Protein AF-A0A064CEG8-F1 (afdb_monomer)

Foldseek 3Di:
DQCPVPDPDQLALVSLLPDDLVSQLVSCVSVVPDPCSSVVSVVSNVVSNPDDDDDPPVVRVVSSVVVRVVSVVVVVVVVVVVVVLVVQLVVLVPDPCSVVQVVDPPRDSVNSSVVCVVVHDDPPD

Secondary structure (DSSP, 8-state):
---GGG-----SHHHHHT--HHHHHHHHHHTT--SSHHHHHHHHHHHHTSPPPP--HHHHHHHHHHHHHHHHHHHHHHHHHHHHHHHHHHHHHTSTTHHHHHHSTT--HHHHHHHHHHH---TT-

Structure (mmCIF, N/CA/C/O backbone):
data_AF-A0A064CEG8-F1
#
_entry.id   AF-A0A064CEG8-F1
#
loop_
_atom_site.group_PDB
_atom_site.id
_atom_site.type_symbol
_atom_site.label_atom_id
_atom_site.label_alt_id
_atom_site.label_comp_id
_atom_site.label_asym_id
_atom_site.label_entity_id
_atom_site.label_seq_id
_atom_site.pdbx_PDB_ins_code
_atom_site.Cartn_x
_atom_site.Cartn_y
_atom_site.Cartn_z
_atom_site.occupancy
_atom_site.B_iso_or_equiv
_atom_site.auth_seq_id
_atom_site.auth_comp_id
_atom_site.auth_asym_id
_atom_site.auth_atom_id
_atom_site.pdbx_PDB_model_num
ATOM 1 N N . MET A 1 1 ? -1.504 5.959 -10.347 1.00 45.22 1 MET A N 1
ATOM 2 C CA . MET A 1 1 ? -1.045 5.553 -9.001 1.00 45.22 1 MET A CA 1
ATOM 3 C C . MET A 1 1 ? -2.105 5.877 -7.967 1.00 45.22 1 MET A C 1
ATOM 5 O O . MET A 1 1 ? -2.644 6.979 -7.955 1.00 45.22 1 MET A O 1
ATOM 9 N N . ALA A 1 2 ? -2.450 4.885 -7.154 1.00 47.41 2 ALA A N 1
ATOM 10 C CA . ALA A 1 2 ? -3.508 4.968 -6.164 1.00 47.41 2 ALA A CA 1
ATOM 11 C C . ALA A 1 2 ? -3.188 6.004 -5.077 1.00 47.41 2 ALA A C 1
ATOM 13 O O . ALA A 1 2 ? -2.119 5.984 -4.469 1.00 47.41 2 ALA A O 1
ATOM 14 N N . ARG A 1 3 ? -4.125 6.925 -4.830 1.00 52.16 3 ARG A N 1
ATOM 15 C CA . ARG A 1 3 ? -4.043 7.942 -3.770 1.00 52.16 3 ARG A CA 1
ATOM 16 C C . ARG A 1 3 ? -4.210 7.281 -2.393 1.00 52.16 3 ARG A C 1
ATOM 18 O O . ARG A 1 3 ? -5.248 7.419 -1.760 1.00 52.16 3 ARG A O 1
ATOM 25 N N . TRP A 1 4 ? -3.184 6.580 -1.913 1.00 50.66 4 TRP A N 1
ATOM 26 C CA . TRP A 1 4 ? -3.134 6.036 -0.545 1.00 50.66 4 TRP A CA 1
ATOM 27 C C . TRP A 1 4 ? -2.868 7.114 0.520 1.00 50.66 4 TRP A C 1
ATOM 29 O O . TRP A 1 4 ? -3.024 6.863 1.709 1.00 50.66 4 TRP A O 1
ATOM 39 N N . ARG A 1 5 ? -2.519 8.338 0.096 1.00 51.91 5 ARG A N 1
ATOM 40 C CA . ARG A 1 5 ? -2.035 9.435 0.952 1.00 51.91 5 ARG A CA 1
ATOM 41 C C . ARG A 1 5 ? -3.017 9.928 2.027 1.00 51.91 5 ARG A C 1
ATOM 43 O O . ARG A 1 5 ? -2.597 10.684 2.891 1.00 51.91 5 ARG A O 1
ATOM 50 N N . SER A 1 6 ? -4.293 9.539 1.989 1.00 52.31 6 SER A N 1
ATOM 51 C CA . SER A 1 6 ? -5.311 10.017 2.940 1.00 52.31 6 SER A CA 1
ATOM 52 C C . SER A 1 6 ? -6.054 8.919 3.703 1.00 52.31 6 SER A C 1
ATOM 54 O O . SER A 1 6 ? -6.999 9.231 4.429 1.00 52.31 6 SER A O 1
ATOM 56 N N . TRP A 1 7 ? -5.680 7.643 3.556 1.00 56.94 7 TRP A N 1
ATOM 57 C CA . TRP A 1 7 ? -6.303 6.581 4.347 1.00 56.94 7 TRP A CA 1
ATOM 58 C C . TRP A 1 7 ? -5.572 6.414 5.678 1.00 56.94 7 TRP A C 1
ATOM 60 O O . TRP A 1 7 ? -4.577 5.701 5.768 1.00 56.94 7 TRP A O 1
ATOM 70 N N . ALA A 1 8 ? -6.097 7.042 6.728 1.00 62.38 8 ALA A N 1
ATOM 71 C CA . ALA A 1 8 ? -5.847 6.566 8.080 1.00 62.38 8 ALA A CA 1
ATOM 72 C C . ALA A 1 8 ? -6.692 5.298 8.270 1.00 62.38 8 ALA A C 1
ATOM 74 O O . ALA A 1 8 ? -7.918 5.380 8.394 1.00 62.38 8 ALA A O 1
ATOM 75 N N . ALA A 1 9 ? -6.056 4.124 8.220 1.00 65.19 9 ALA A N 1
ATOM 76 C CA . ALA A 1 9 ? -6.720 2.877 8.592 1.00 65.19 9 ALA A CA 1
ATOM 77 C C . ALA A 1 9 ? -7.295 3.013 10.009 1.00 65.19 9 ALA A C 1
ATOM 79 O O . ALA A 1 9 ? -6.738 3.771 10.792 1.00 65.19 9 ALA A O 1
ATOM 80 N N . PRO A 1 10 ? -8.405 2.343 10.358 1.00 76.19 10 PRO A N 1
ATOM 81 C CA . PRO A 1 10 ? -8.843 2.264 11.746 1.00 76.19 10 PRO A CA 1
ATOM 82 C C . PRO A 1 10 ? -7.908 1.305 12.509 1.00 76.19 10 PRO A C 1
ATOM 84 O O . PRO A 1 10 ? -8.062 0.092 12.363 1.00 76.19 10 PRO A O 1
ATOM 87 N N . PRO A 1 11 ? -6.934 1.782 13.306 1.00 82.38 11 PRO A 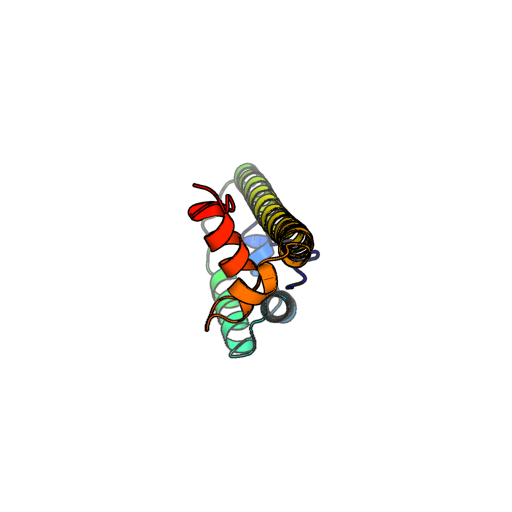N 1
ATOM 88 C CA . PRO A 1 11 ? -5.993 0.907 14.002 1.00 82.38 11 PRO A CA 1
ATOM 89 C C . PRO A 1 11 ? -6.631 0.013 15.069 1.00 82.38 11 PRO A C 1
ATOM 91 O O . PRO A 1 11 ? -5.968 -0.899 15.554 1.00 82.38 11 PRO A O 1
ATOM 94 N N . THR A 1 12 ? -7.881 0.270 15.471 1.00 90.62 12 THR A N 1
ATOM 95 C CA . THR A 1 12 ? -8.557 -0.506 16.518 1.00 90.62 12 THR A CA 1
ATOM 96 C C . THR A 1 12 ? -9.875 -1.124 16.039 1.00 90.62 12 THR A C 1
ATOM 98 O O . THR A 1 12 ? -10.555 -0.543 15.182 1.00 90.62 12 THR A O 1
ATOM 101 N N . PRO A 1 13 ? -10.299 -2.264 16.624 1.00 91.38 13 PRO A N 1
ATOM 102 C CA . PRO A 1 13 ? -11.585 -2.888 16.304 1.00 91.38 13 PRO A CA 1
ATOM 103 C C . PRO A 1 13 ? -12.781 -1.935 16.448 1.00 91.38 13 PRO A C 1
ATOM 105 O O . PRO A 1 13 ? -13.657 -1.885 15.587 1.00 91.38 13 PRO A O 1
ATOM 108 N N . GLU A 1 14 ? -12.788 -1.108 17.495 1.00 91.44 14 GLU A N 1
ATOM 109 C CA . GLU A 1 14 ? -13.852 -0.132 17.765 1.00 91.44 14 GLU A CA 1
ATOM 110 C C . GLU A 1 14 ? -13.942 0.949 16.683 1.00 91.44 14 GLU A C 1
ATOM 112 O O . GLU A 1 14 ? -15.036 1.342 16.272 1.00 91.44 14 GLU A O 1
ATOM 117 N N . GLN A 1 15 ? -12.798 1.431 16.194 1.00 91.94 15 GLN A N 1
ATOM 118 C CA . GLN A 1 15 ? -12.759 2.383 15.086 1.00 91.94 15 GLN A CA 1
ATOM 119 C C . GLN A 1 15 ? -13.198 1.721 13.777 1.00 91.94 15 GLN A C 1
ATOM 121 O O . GLN A 1 15 ? -13.920 2.341 12.993 1.00 91.94 15 GLN A O 1
ATOM 126 N N . GLY A 1 16 ? -12.823 0.455 13.565 1.00 92.88 16 GLY A N 1
ATOM 127 C CA . GLY A 1 16 ? -13.234 -0.341 12.409 1.00 92.88 16 GLY A CA 1
ATOM 128 C C . GLY A 1 16 ? -14.749 -0.525 12.346 1.00 92.88 16 GLY A C 1
ATOM 129 O O . GLY A 1 16 ? -15.364 -0.243 11.316 1.00 92.88 16 GLY A O 1
ATOM 130 N N . ALA A 1 17 ? -15.374 -0.894 13.466 1.00 94.44 17 ALA A N 1
ATOM 131 C CA . ALA A 1 17 ? -16.820 -1.095 13.566 1.00 94.44 17 ALA A CA 1
ATOM 132 C C . ALA A 1 17 ? -17.638 0.172 13.229 1.00 94.44 17 ALA A C 1
ATOM 134 O O . ALA A 1 17 ? -18.766 0.089 12.723 1.00 94.44 17 ALA A O 1
ATOM 135 N N . ARG A 1 18 ? -17.057 1.358 13.465 1.00 94.19 18 ARG A N 1
ATOM 136 C CA . ARG A 1 18 ? -17.667 2.674 13.198 1.00 94.19 18 ARG A CA 1
ATOM 137 C C . ARG A 1 18 ? -17.531 3.142 11.746 1.00 94.19 18 ARG A C 1
ATOM 139 O O . ARG A 1 18 ? -18.101 4.176 11.396 1.00 94.19 18 ARG A O 1
ATOM 146 N N . LEU A 1 19 ? -16.803 2.427 10.885 1.00 94.56 19 LEU A N 1
ATOM 147 C CA . LEU A 1 19 ? -16.652 2.834 9.489 1.00 94.56 19 LEU A CA 1
ATOM 148 C C . LEU A 1 19 ? -17.980 2.767 8.721 1.00 94.56 19 LEU A C 1
ATOM 150 O O . LEU A 1 19 ? -18.729 1.788 8.789 1.00 94.56 19 LEU A O 1
ATOM 154 N N . SER A 1 20 ? -18.254 3.813 7.939 1.00 95.31 20 SER A N 1
ATOM 155 C CA . SER A 1 20 ? -19.336 3.823 6.954 1.00 95.31 20 SER A CA 1
ATOM 156 C C . SER A 1 20 ? -18.913 3.097 5.675 1.00 95.31 20 SER A C 1
ATOM 158 O O . SER A 1 20 ? -17.726 3.019 5.349 1.00 95.31 20 SER A O 1
ATOM 160 N N . LEU A 1 21 ? -19.894 2.643 4.890 1.00 96.25 21 LEU A N 1
ATOM 161 C CA . LEU A 1 21 ? -19.631 2.060 3.571 1.00 96.25 21 LEU A CA 1
ATOM 162 C C . LEU A 1 21 ? -18.895 3.040 2.655 1.00 96.25 21 LEU A C 1
ATOM 164 O O . LEU A 1 21 ? -17.974 2.638 1.959 1.00 96.25 21 LEU A O 1
ATOM 168 N N . SER A 1 22 ? -19.232 4.333 2.694 1.00 94.62 22 SER A N 1
ATOM 169 C CA . SER A 1 22 ? -18.541 5.355 1.898 1.00 94.62 22 SER A CA 1
ATOM 170 C C . SER A 1 22 ? -17.061 5.478 2.260 1.00 94.62 22 SER A C 1
ATOM 172 O O . SER A 1 22 ? -16.224 5.553 1.358 1.00 94.62 22 SER A O 1
ATOM 174 N N . LYS A 1 23 ? -16.727 5.429 3.560 1.00 93.38 23 LYS A N 1
ATOM 175 C CA . LYS A 1 23 ? -15.335 5.412 4.015 1.00 93.38 23 LYS A CA 1
ATOM 176 C C . LYS A 1 23 ? -14.623 4.151 3.535 1.00 93.38 23 LYS A C 1
ATOM 178 O O . LYS A 1 23 ? -13.490 4.264 3.116 1.00 93.38 23 LYS A O 1
ATOM 183 N N . ILE A 1 24 ? -15.267 2.987 3.489 1.00 94.81 24 ILE A N 1
ATOM 184 C CA . ILE A 1 24 ? -14.634 1.751 2.991 1.00 94.81 24 ILE A CA 1
ATOM 185 C C . ILE A 1 24 ? -14.511 1.734 1.454 1.00 94.81 24 ILE A C 1
ATOM 187 O O . ILE A 1 24 ? -13.488 1.319 0.917 1.00 94.81 24 ILE A O 1
ATOM 191 N N . SER A 1 25 ? -15.516 2.210 0.717 1.00 95.19 25 SER A N 1
ATOM 192 C CA . SER A 1 25 ? -15.524 2.192 -0.753 1.00 95.19 25 SER A CA 1
ATOM 193 C C . SER A 1 25 ? -14.529 3.175 -1.376 1.00 95.19 25 SER A C 1
ATOM 195 O O . SER A 1 25 ? -13.999 2.907 -2.455 1.00 95.19 25 SER A O 1
ATOM 197 N N . ALA A 1 26 ? -14.273 4.315 -0.730 1.00 93.50 26 ALA A N 1
ATOM 198 C CA . ALA A 1 26 ? -13.355 5.339 -1.229 1.00 93.50 26 ALA A CA 1
ATOM 199 C C . ALA A 1 26 ? -11.913 4.831 -1.461 1.00 93.50 26 ALA A C 1
ATOM 201 O O . ALA A 1 26 ? -11.427 4.978 -2.585 1.00 93.50 26 ALA A O 1
ATOM 202 N N . PRO A 1 27 ? -11.224 4.197 -0.490 1.00 90.62 27 PRO A N 1
ATOM 203 C CA . PRO A 1 27 ? -9.889 3.648 -0.712 1.00 90.62 27 PRO A CA 1
ATOM 204 C C . PRO A 1 27 ? -9.898 2.474 -1.695 1.00 90.62 27 PRO A C 1
ATOM 206 O O . PRO A 1 27 ? -8.953 2.346 -2.460 1.00 90.62 27 PRO A O 1
ATOM 209 N N . LEU A 1 28 ? -10.962 1.659 -1.761 1.00 93.31 28 LEU A N 1
ATOM 210 C CA . LEU A 1 28 ? -11.066 0.591 -2.767 1.00 93.31 28 LEU A CA 1
ATOM 211 C C . LEU A 1 28 ? -11.064 1.158 -4.196 1.00 93.31 28 LEU A C 1
ATOM 213 O O . LEU A 1 28 ? -10.344 0.652 -5.056 1.00 93.31 28 LEU A O 1
ATOM 217 N N . LYS A 1 29 ? -11.827 2.236 -4.433 1.00 93.88 29 LYS A N 1
ATOM 218 C CA . LYS A 1 29 ? -11.802 2.995 -5.696 1.00 93.88 29 LYS A CA 1
ATOM 219 C C . LYS A 1 29 ? -10.424 3.603 -5.936 1.00 93.88 29 LYS A C 1
ATOM 221 O O . LYS A 1 29 ? -9.866 3.455 -7.019 1.00 93.88 29 LYS A O 1
ATOM 226 N N . GLY A 1 30 ? -9.867 4.248 -4.911 1.00 88.62 30 GLY 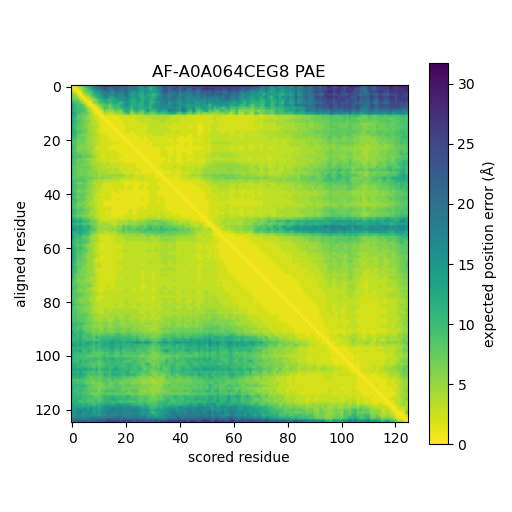A N 1
ATOM 227 C CA . GLY A 1 30 ? -8.539 4.856 -4.955 1.00 88.62 30 GLY A CA 1
ATOM 228 C C . GLY A 1 30 ? -7.440 3.857 -5.319 1.00 88.62 30 GLY A C 1
ATOM 229 O O . GLY A 1 30 ? -6.541 4.214 -6.071 1.00 88.62 30 GLY A O 1
ATOM 230 N N . ALA A 1 31 ? -7.556 2.609 -4.859 1.00 87.25 31 ALA A N 1
ATOM 231 C CA . ALA A 1 31 ? -6.658 1.490 -5.138 1.00 87.25 31 ALA A CA 1
ATOM 232 C C . ALA A 1 31 ? -6.848 0.854 -6.529 1.00 87.25 31 ALA A C 1
ATOM 234 O O . ALA A 1 31 ? -6.182 -0.125 -6.849 1.00 87.25 31 ALA A O 1
ATOM 235 N N . GLY A 1 32 ? -7.747 1.385 -7.364 1.00 91.00 32 GLY A N 1
ATOM 236 C CA . GLY A 1 32 ? -7.963 0.906 -8.730 1.00 91.00 32 GLY A CA 1
ATOM 237 C C . GLY A 1 32 ? -8.975 -0.232 -8.855 1.00 91.00 32 GLY A C 1
ATOM 238 O O . GLY A 1 32 ? -9.143 -0.781 -9.943 1.00 91.00 32 GLY A O 1
ATOM 239 N N . ARG A 1 33 ? -9.701 -0.590 -7.786 1.00 94.12 33 ARG A N 1
ATOM 240 C CA . ARG A 1 33 ? -10.798 -1.555 -7.913 1.00 94.12 33 ARG A CA 1
ATOM 241 C C . ARG A 1 33 ? -11.931 -0.933 -8.729 1.00 94.12 33 ARG A C 1
ATOM 243 O O . ARG A 1 33 ? -12.480 0.091 -8.341 1.00 94.12 33 ARG A O 1
ATOM 250 N N . GLN A 1 34 ? -12.308 -1.588 -9.827 1.00 94.25 34 GLN A N 1
ATOM 251 C CA . GLN A 1 34 ? -13.355 -1.102 -10.739 1.00 94.25 34 GLN A CA 1
ATOM 252 C C . GLN A 1 34 ? -14.702 -1.818 -10.576 1.00 94.25 34 GLN A C 1
ATOM 254 O O . GLN A 1 34 ? -15.747 -1.242 -10.857 1.00 94.25 34 GLN A O 1
ATOM 259 N N . ARG A 1 35 ? -14.700 -3.077 -10.122 1.00 96.25 35 ARG A N 1
ATOM 260 C CA . ARG A 1 35 ? -15.900 -3.928 -10.038 1.00 96.25 35 ARG A CA 1
ATOM 261 C C . ARG A 1 35 ? -16.180 -4.370 -8.604 1.00 96.25 35 ARG A C 1
ATOM 263 O O . ARG A 1 35 ? -15.259 -4.506 -7.793 1.00 96.25 35 ARG A O 1
ATOM 270 N N . ASN A 1 36 ? -17.452 -4.644 -8.308 1.00 96.50 36 ASN A N 1
ATOM 271 C CA . ASN A 1 36 ? -17.921 -5.186 -7.025 1.00 96.50 36 ASN A CA 1
ATOM 272 C C . ASN A 1 36 ? -17.469 -4.361 -5.808 1.00 96.50 36 ASN A C 1
ATOM 274 O O . ASN A 1 36 ? -17.118 -4.920 -4.770 1.00 96.50 36 ASN A O 1
ATOM 278 N N . ILE A 1 37 ? -17.418 -3.034 -5.951 1.00 96.69 37 ILE A N 1
ATOM 279 C CA . ILE A 1 37 ? -16.931 -2.135 -4.898 1.00 96.69 37 ILE A CA 1
ATOM 280 C C . ILE A 1 37 ? -17.908 -2.131 -3.727 1.00 96.69 37 ILE A C 1
ATOM 282 O O . ILE A 1 37 ? -17.491 -2.346 -2.595 1.00 96.69 37 ILE A O 1
ATOM 286 N N . ASP A 1 38 ? -19.202 -1.965 -4.002 1.00 97.19 38 ASP A N 1
ATOM 287 C CA . ASP A 1 38 ? -20.218 -1.896 -2.951 1.00 97.19 38 ASP A CA 1
ATOM 288 C C . ASP A 1 38 ? -20.387 -3.234 -2.235 1.00 97.19 38 ASP A C 1
ATOM 290 O O . ASP A 1 38 ? -20.477 -3.266 -1.012 1.00 97.19 38 ASP A O 1
ATOM 294 N N . THR A 1 39 ? -20.386 -4.346 -2.976 1.00 98.06 39 THR A N 1
ATOM 295 C CA . THR A 1 39 ? -20.393 -5.693 -2.386 1.00 98.06 39 THR A CA 1
ATOM 296 C C . THR A 1 39 ? -19.195 -5.868 -1.462 1.00 98.06 39 THR A C 1
ATOM 298 O O . THR A 1 39 ? -19.370 -6.140 -0.281 1.00 98.06 39 THR A O 1
ATOM 301 N N . ARG A 1 40 ? -17.982 -5.576 -1.950 1.00 97.62 40 ARG A N 1
ATOM 302 C CA . ARG A 1 40 ? -16.772 -5.722 -1.140 1.00 97.62 40 ARG A CA 1
ATOM 303 C C . ARG A 1 40 ? -16.765 -4.802 0.080 1.00 97.62 40 ARG A C 1
ATOM 305 O O . ARG A 1 40 ? -16.287 -5.204 1.135 1.00 97.62 40 ARG A O 1
ATOM 312 N N . ALA A 1 41 ? -17.279 -3.581 -0.045 1.00 97.56 41 ALA A N 1
ATOM 313 C CA . ALA A 1 41 ? -17.380 -2.659 1.077 1.00 97.56 41 ALA A CA 1
ATOM 314 C C . ALA A 1 41 ? -18.346 -3.169 2.154 1.00 97.56 41 ALA A C 1
ATOM 316 O O . ALA A 1 41 ? -18.044 -3.032 3.339 1.00 97.56 41 ALA A O 1
ATOM 317 N N . ARG A 1 42 ? -19.466 -3.795 1.761 1.00 98.31 42 ARG A N 1
ATOM 318 C CA . ARG A 1 42 ? -20.394 -4.452 2.696 1.00 98.31 42 ARG A CA 1
ATOM 319 C C . ARG A 1 42 ? -19.747 -5.646 3.386 1.00 98.31 42 ARG A C 1
ATOM 321 O O . ARG A 1 42 ? -19.841 -5.725 4.605 1.00 98.31 42 ARG A O 1
ATOM 328 N N . ASP A 1 43 ? -19.037 -6.499 2.649 1.00 97.94 43 ASP A N 1
ATOM 329 C CA . ASP A 1 43 ? -18.331 -7.653 3.224 1.00 97.94 43 ASP A CA 1
ATOM 330 C C . ASP A 1 43 ? -17.305 -7.209 4.276 1.00 97.94 43 ASP A C 1
ATOM 332 O O . ASP A 1 43 ? -17.256 -7.740 5.384 1.00 97.94 43 ASP A O 1
ATOM 336 N N . ILE A 1 44 ? -16.515 -6.178 3.952 1.00 96.50 44 ILE A N 1
ATOM 337 C CA . ILE A 1 44 ? -15.534 -5.600 4.877 1.00 96.50 44 ILE A CA 1
ATOM 338 C C . ILE A 1 44 ? -16.235 -4.995 6.096 1.00 96.50 44 ILE A C 1
ATOM 340 O O . ILE A 1 44 ? -15.808 -5.234 7.220 1.00 96.50 44 ILE A O 1
ATOM 344 N N . GLN A 1 45 ? -17.309 -4.223 5.907 1.00 97.31 45 GLN A N 1
ATOM 345 C CA . GLN A 1 45 ? -18.031 -3.619 7.027 1.00 97.31 45 GLN A CA 1
ATOM 346 C C . GLN A 1 45 ? -18.638 -4.679 7.952 1.00 97.31 45 GLN A C 1
ATOM 348 O O . GLN A 1 45 ? -18.578 -4.521 9.170 1.00 97.31 45 GLN A O 1
ATOM 353 N N . ALA A 1 46 ? -19.205 -5.746 7.386 1.00 97.56 46 ALA A N 1
ATOM 354 C CA . ALA A 1 46 ? -19.749 -6.860 8.150 1.00 97.56 46 ALA A CA 1
ATOM 355 C C . ALA A 1 46 ? -18.653 -7.524 8.992 1.00 97.56 46 ALA A C 1
ATOM 357 O O . ALA A 1 46 ? -18.827 -7.662 10.199 1.00 97.56 46 ALA A O 1
ATOM 358 N N . ALA A 1 47 ? -17.498 -7.827 8.389 1.00 96.06 47 ALA A N 1
ATOM 359 C CA . ALA A 1 47 ? -16.347 -8.394 9.092 1.00 96.06 47 ALA A CA 1
ATOM 360 C C . ALA A 1 47 ? -15.802 -7.466 10.192 1.00 96.06 47 ALA A C 1
ATOM 362 O O . ALA A 1 47 ? -15.469 -7.913 11.282 1.00 96.06 47 ALA A O 1
ATOM 363 N N . LEU A 1 48 ? -15.743 -6.153 9.953 1.00 94.75 48 LEU A N 1
ATOM 364 C CA . LEU A 1 48 ? -15.282 -5.195 10.964 1.00 94.75 48 LEU A CA 1
ATOM 365 C C . LEU A 1 48 ? -16.251 -5.055 12.145 1.00 94.75 48 LEU A C 1
ATOM 367 O O . LEU A 1 48 ? -15.827 -4.647 13.223 1.00 94.75 48 LEU A O 1
ATOM 371 N N . ARG A 1 49 ? -17.533 -5.385 11.959 1.00 95.44 49 ARG A N 1
ATOM 372 C CA . ARG A 1 49 ? -18.583 -5.284 12.984 1.00 95.44 49 ARG A CA 1
ATOM 373 C C . ARG A 1 49 ? -18.883 -6.593 13.707 1.00 95.44 49 ARG A C 1
ATOM 375 O O . ARG A 1 49 ? -19.756 -6.597 14.573 1.00 95.44 49 ARG A O 1
ATOM 382 N N . THR A 1 50 ? -18.198 -7.687 13.379 1.00 94.81 50 THR A N 1
ATOM 383 C CA . THR A 1 50 ? -18.299 -8.910 14.181 1.00 94.81 50 THR A CA 1
ATOM 384 C C . THR A 1 50 ? -17.794 -8.659 15.599 1.00 94.81 50 THR A C 1
ATOM 386 O O . THR A 1 50 ? -17.076 -7.693 15.861 1.00 94.81 50 THR A O 1
ATOM 389 N N . GLN A 1 51 ? -18.147 -9.542 16.530 1.00 91.12 51 GLN A N 1
ATOM 390 C CA . GLN A 1 51 ? -17.558 -9.504 17.860 1.00 91.12 51 GLN A CA 1
ATOM 391 C C . GLN A 1 51 ? -16.046 -9.744 17.756 1.00 91.12 51 GLN A C 1
ATOM 393 O O . GLN A 1 51 ? -15.608 -10.752 17.204 1.00 91.12 51 GLN A O 1
ATOM 398 N N . HIS A 1 52 ? -15.263 -8.811 18.293 1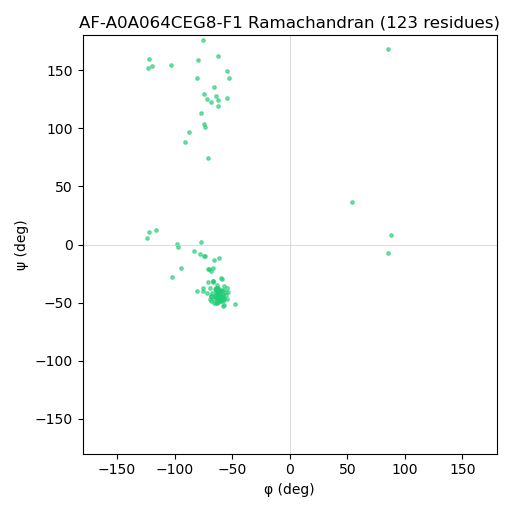.00 86.19 52 HIS A N 1
ATOM 399 C CA . HIS A 1 52 ? -13.814 -8.940 18.432 1.00 86.19 52 HIS A CA 1
ATOM 400 C C . HIS A 1 52 ? -13.469 -9.275 19.880 1.00 86.19 52 HIS A C 1
ATOM 402 O O . HIS A 1 52 ? -14.222 -8.942 20.798 1.00 86.19 52 HIS A O 1
ATOM 408 N N . LEU A 1 53 ? -12.327 -9.929 20.092 1.00 87.31 53 LEU A N 1
ATOM 409 C CA . LEU A 1 53 ? -11.832 -10.204 21.436 1.00 87.31 53 LEU A CA 1
ATOM 410 C C . LEU A 1 53 ? -11.557 -8.877 22.155 1.00 87.31 53 LEU A C 1
ATOM 412 O O . LEU A 1 53 ? -10.721 -8.087 21.714 1.00 87.31 53 LEU A O 1
ATOM 416 N N . ALA A 1 54 ? -12.257 -8.640 23.263 1.00 85.81 54 ALA A N 1
ATOM 417 C CA . ALA A 1 54 ? -11.989 -7.490 24.110 1.00 85.81 54 ALA A CA 1
ATOM 418 C C . ALA A 1 54 ? -10.662 -7.706 24.847 1.00 85.81 54 ALA A C 1
ATOM 420 O O . ALA A 1 54 ? -10.477 -8.711 25.534 1.00 85.81 54 ALA A O 1
ATOM 421 N N . VAL A 1 55 ? -9.746 -6.754 24.702 1.00 90.44 55 VAL A N 1
ATOM 422 C CA . VAL A 1 55 ? -8.463 -6.725 25.412 1.00 90.44 55 VAL A CA 1
ATOM 423 C C . VAL A 1 55 ? -8.350 -5.420 26.204 1.00 90.44 55 VAL A C 1
ATOM 425 O O . VAL A 1 55 ? -9.064 -4.459 25.896 1.00 90.44 55 VAL A O 1
ATOM 428 N N . PRO A 1 56 ? -7.485 -5.349 27.234 1.00 95.56 56 PRO A N 1
ATOM 429 C CA . PRO A 1 56 ? -7.300 -4.125 28.005 1.00 95.56 56 PRO A CA 1
ATOM 430 C C . PRO A 1 56 ? -6.984 -2.921 27.110 1.00 95.56 56 PRO A C 1
ATOM 432 O O . PRO A 1 56 ? -6.232 -3.041 26.142 1.00 95.56 56 PRO A O 1
ATOM 435 N N . ALA A 1 57 ? -7.505 -1.742 27.462 1.00 92.00 57 ALA A N 1
ATOM 436 C CA . ALA A 1 57 ? -7.401 -0.540 26.628 1.00 92.00 57 ALA A CA 1
ATOM 437 C C . ALA A 1 57 ? -5.952 -0.177 26.248 1.00 92.00 57 ALA A C 1
ATOM 439 O O . ALA A 1 57 ? -5.691 0.214 25.111 1.00 92.00 57 ALA A O 1
ATOM 440 N N . ALA A 1 58 ? -4.998 -0.369 27.167 1.00 94.69 58 ALA A N 1
ATOM 441 C CA . ALA A 1 58 ? -3.575 -0.152 26.906 1.00 94.69 58 ALA A CA 1
ATOM 442 C C . ALA A 1 58 ? -3.022 -1.082 25.809 1.00 94.69 58 ALA A C 1
ATOM 444 O O . ALA A 1 58 ? -2.236 -0.648 24.969 1.00 94.69 58 ALA A O 1
ATOM 445 N N . VAL A 1 59 ? -3.471 -2.341 25.773 1.00 94.81 59 VAL A N 1
ATOM 446 C CA . VAL A 1 59 ? -3.079 -3.316 24.746 1.00 94.81 59 VAL A CA 1
ATOM 447 C C . VAL A 1 59 ? -3.679 -2.918 23.398 1.00 94.81 59 VAL A C 1
ATOM 449 O O . VAL A 1 59 ? -2.949 -2.831 22.414 1.00 94.81 59 VAL A O 1
ATOM 452 N N . THR A 1 60 ? -4.973 -2.581 23.353 1.00 93.94 60 THR A N 1
ATOM 453 C CA . THR A 1 60 ? -5.632 -2.086 22.129 1.00 93.94 60 THR A CA 1
ATOM 454 C C . THR A 1 60 ? -4.917 -0.862 21.556 1.00 93.94 60 THR A C 1
ATOM 456 O O . THR A 1 60 ? -4.690 -0.788 20.349 1.00 93.94 60 THR A O 1
ATOM 459 N N . ALA A 1 61 ? -4.525 0.089 22.410 1.00 91.75 61 ALA A N 1
ATOM 460 C CA . ALA A 1 61 ? -3.802 1.284 21.990 1.00 91.75 61 ALA A CA 1
ATOM 461 C C . ALA A 1 61 ? -2.410 0.956 21.423 1.00 91.75 61 ALA A C 1
ATOM 463 O O . ALA A 1 61 ? -2.047 1.478 20.368 1.00 91.75 61 ALA A O 1
ATOM 464 N N . ALA A 1 62 ? -1.655 0.064 22.075 1.00 94.44 62 ALA A N 1
ATOM 465 C CA . ALA A 1 62 ? -0.327 -0.346 21.620 1.00 94.44 62 ALA A CA 1
ATOM 466 C C . ALA A 1 62 ? -0.380 -1.048 20.254 1.00 94.44 62 ALA A C 1
ATOM 468 O O . ALA A 1 62 ? 0.303 -0.633 19.318 1.00 94.44 62 ALA A O 1
ATOM 469 N N . PHE A 1 63 ? -1.253 -2.049 20.099 1.00 92.75 63 PHE A N 1
ATOM 470 C CA . PHE A 1 63 ? -1.441 -2.735 18.816 1.00 92.75 63 PHE A CA 1
ATOM 471 C C . PHE A 1 63 ? -1.962 -1.795 17.729 1.00 92.75 63 PHE A C 1
ATOM 473 O O . PHE A 1 63 ? -1.569 -1.910 16.564 1.00 92.75 63 PHE A O 1
ATOM 480 N N . GLY A 1 64 ? -2.801 -0.829 18.106 1.00 92.12 64 GLY A N 1
ATOM 481 C CA . GLY A 1 64 ? -3.245 0.208 17.194 1.00 92.12 64 GLY A CA 1
ATOM 482 C C . GLY A 1 64 ? -2.098 1.086 16.683 1.00 92.12 64 GLY A C 1
ATOM 483 O O . GLY A 1 64 ? -1.996 1.337 15.480 1.00 92.12 64 GLY A O 1
ATOM 484 N N . ALA A 1 65 ? -1.186 1.498 17.566 1.00 93.00 65 ALA A N 1
ATOM 485 C CA . ALA A 1 65 ? 0.006 2.251 17.184 1.00 93.00 65 ALA A CA 1
ATOM 486 C C . ALA A 1 65 ? 0.921 1.441 16.248 1.00 93.00 65 ALA A C 1
ATOM 488 O O . ALA A 1 65 ? 1.340 1.955 15.210 1.00 93.00 65 ALA A O 1
ATOM 489 N N . THR A 1 66 ? 1.168 0.162 16.553 1.00 93.69 66 THR A N 1
ATOM 490 C CA . THR A 1 66 ? 1.969 -0.732 15.698 1.00 93.69 66 THR A CA 1
ATOM 491 C C . THR A 1 66 ? 1.337 -0.926 14.319 1.00 93.69 66 THR A C 1
ATOM 493 O O . THR A 1 66 ? 2.032 -0.859 13.307 1.00 93.69 66 THR A O 1
ATOM 496 N N . THR A 1 67 ? 0.016 -1.110 14.259 1.00 92.69 67 THR A N 1
ATOM 497 C CA . THR A 1 67 ? -0.720 -1.257 12.993 1.00 92.69 67 THR A CA 1
ATOM 498 C C . THR A 1 67 ? -0.584 -0.004 12.130 1.00 92.69 67 THR A C 1
ATOM 500 O O . THR A 1 67 ? -0.275 -0.105 10.943 1.00 92.69 67 THR A O 1
ATOM 503 N N . ASN A 1 68 ? -0.742 1.184 12.721 1.00 90.19 68 ASN A N 1
ATOM 504 C CA . ASN A 1 68 ? -0.540 2.445 12.006 1.00 90.19 68 ASN A CA 1
ATOM 505 C C . ASN A 1 68 ? 0.894 2.592 11.489 1.00 90.19 68 ASN A C 1
ATOM 507 O O . ASN A 1 68 ? 1.085 2.960 10.331 1.00 90.19 68 ASN A O 1
ATOM 511 N N . ALA A 1 69 ? 1.898 2.275 12.311 1.00 92.50 69 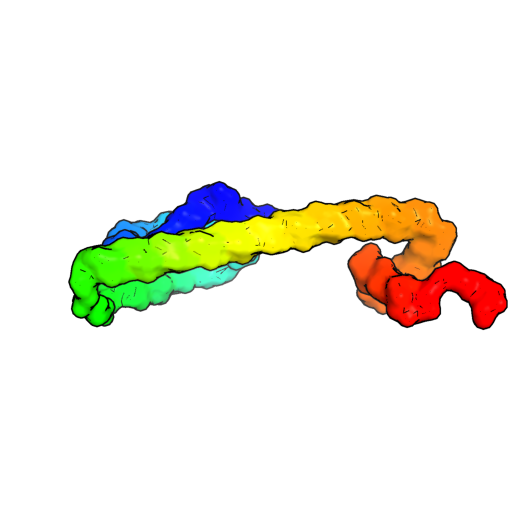ALA A N 1
ATOM 512 C CA . ALA A 1 69 ? 3.296 2.328 11.895 1.00 92.50 69 ALA A CA 1
ATOM 513 C C . ALA A 1 69 ? 3.562 1.411 10.688 1.00 92.50 69 ALA A C 1
ATOM 515 O O . ALA A 1 69 ? 4.151 1.852 9.703 1.00 92.50 69 ALA A O 1
ATOM 516 N N . ALA A 1 70 ? 3.056 0.174 10.714 1.00 94.00 70 ALA A N 1
ATOM 517 C CA . ALA A 1 70 ? 3.191 -0.760 9.598 1.00 94.00 70 ALA A CA 1
ATOM 518 C C . ALA A 1 70 ? 2.527 -0.236 8.310 1.00 94.00 70 ALA A C 1
ATOM 520 O O . ALA A 1 70 ? 3.122 -0.308 7.234 1.00 94.00 70 ALA A O 1
ATOM 521 N N . VAL A 1 71 ? 1.327 0.349 8.408 1.00 90.38 71 VAL A N 1
ATOM 522 C CA . VAL A 1 71 ? 0.645 0.974 7.260 1.00 90.38 71 VAL A CA 1
ATOM 523 C C . VAL A 1 71 ? 1.470 2.128 6.683 1.00 90.38 71 VAL A C 1
ATOM 525 O O . VAL A 1 71 ? 1.591 2.232 5.463 1.00 90.38 71 VAL A O 1
ATOM 528 N N . HIS A 1 72 ? 2.072 2.966 7.532 1.00 89.38 72 HIS A N 1
ATOM 529 C CA . HIS A 1 72 ? 2.939 4.056 7.081 1.00 89.38 72 HIS A CA 1
ATOM 530 C C . HIS A 1 72 ? 4.198 3.553 6.371 1.00 8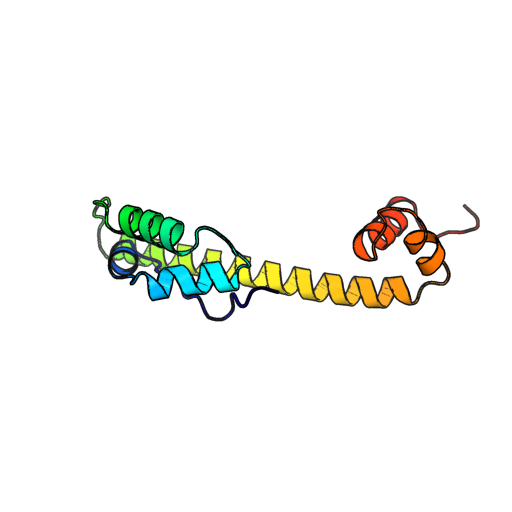9.38 72 HIS A C 1
ATOM 532 O O . HIS A 1 72 ? 4.534 4.087 5.317 1.00 89.38 72 HIS A O 1
ATOM 538 N N . VAL A 1 73 ? 4.846 2.503 6.886 1.00 94.12 73 VAL A N 1
ATOM 539 C CA . VAL A 1 73 ? 6.001 1.875 6.222 1.00 94.12 73 VAL A CA 1
ATOM 540 C C . VAL A 1 73 ? 5.615 1.363 4.836 1.00 94.12 73 VAL A C 1
ATOM 542 O O . VAL A 1 73 ? 6.284 1.679 3.859 1.00 94.12 73 VAL A O 1
ATOM 545 N N . ILE A 1 74 ? 4.502 0.634 4.714 1.00 92.38 74 ILE A N 1
ATOM 546 C CA . ILE A 1 74 ? 4.029 0.124 3.416 1.00 92.38 74 ILE A CA 1
ATOM 547 C C . ILE A 1 74 ? 3.714 1.275 2.449 1.00 92.38 74 ILE A C 1
ATOM 549 O O . ILE A 1 74 ? 4.046 1.206 1.265 1.00 92.38 74 ILE A O 1
ATOM 553 N N . ALA A 1 75 ? 3.065 2.337 2.930 1.00 88.50 75 ALA A N 1
ATOM 554 C CA . ALA A 1 75 ? 2.758 3.503 2.109 1.00 88.50 75 ALA A CA 1
ATOM 555 C C . ALA A 1 75 ? 4.031 4.194 1.598 1.00 88.50 75 ALA A C 1
ATOM 557 O O . ALA A 1 75 ? 4.076 4.596 0.434 1.00 88.50 75 ALA A O 1
ATOM 558 N N . ASP A 1 76 ? 5.056 4.301 2.443 1.00 94.00 76 ASP A N 1
ATOM 559 C CA . ASP A 1 76 ? 6.320 4.919 2.063 1.00 94.00 76 ASP A CA 1
ATOM 560 C C . ASP A 1 76 ? 7.123 4.048 1.094 1.00 94.00 76 ASP A C 1
ATOM 562 O O . ASP A 1 76 ? 7.601 4.557 0.086 1.00 94.00 76 ASP A O 1
ATOM 566 N N . LEU A 1 77 ? 7.171 2.731 1.308 1.00 95.81 77 LEU A N 1
ATOM 567 C CA . LEU A 1 77 ? 7.797 1.797 0.368 1.00 95.81 77 LEU A CA 1
ATOM 568 C C . LEU A 1 77 ? 7.154 1.875 -1.024 1.00 95.81 77 LEU A C 1
ATOM 570 O O . LEU A 1 77 ? 7.864 1.943 -2.019 1.00 95.81 77 LEU A O 1
ATOM 574 N N . ASN A 1 78 ? 5.822 1.949 -1.118 1.00 93.25 78 ASN A N 1
ATOM 575 C CA . ASN A 1 78 ? 5.138 2.118 -2.408 1.00 93.25 78 ASN A CA 1
ATOM 576 C C . ASN A 1 78 ? 5.502 3.436 -3.109 1.00 93.25 78 ASN A C 1
ATOM 578 O O . ASN A 1 78 ? 5.608 3.479 -4.337 1.00 93.25 78 ASN A O 1
ATOM 582 N N . ARG A 1 79 ? 5.678 4.518 -2.339 1.00 94.12 79 ARG A N 1
ATOM 583 C CA . ARG A 1 79 ? 6.152 5.801 -2.868 1.00 94.12 79 ARG A CA 1
ATOM 584 C C . ARG A 1 79 ? 7.586 5.664 -3.375 1.00 94.12 79 ARG A C 1
ATOM 586 O O . ARG A 1 79 ? 7.830 6.011 -4.52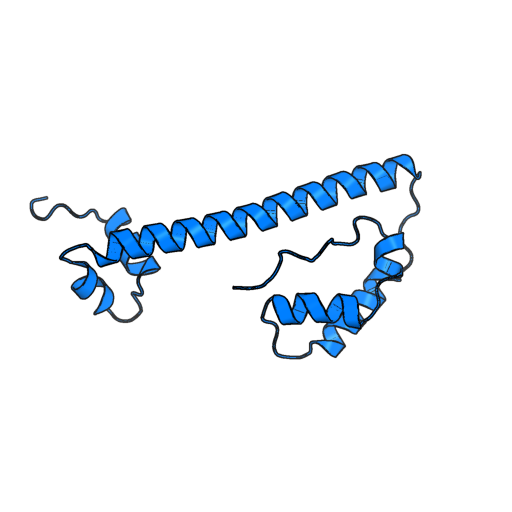0 1.00 94.12 79 ARG A O 1
ATOM 593 N N . GLN A 1 80 ? 8.4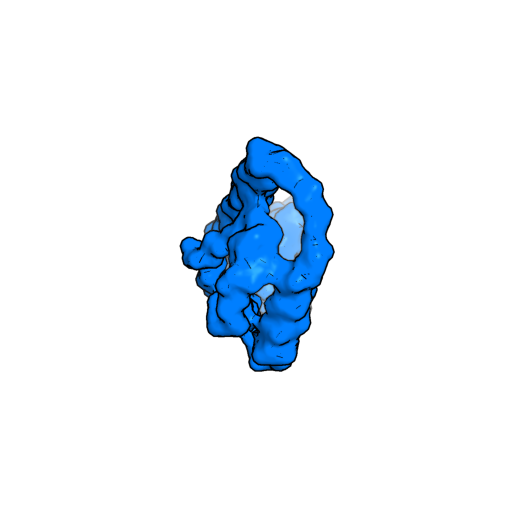89 5.113 -2.566 1.00 96.38 80 GLN A N 1
ATOM 594 C CA . GLN A 1 80 ? 9.889 4.920 -2.948 1.00 96.38 80 GLN A CA 1
ATOM 595 C C . GLN A 1 80 ? 10.032 4.032 -4.189 1.00 96.38 80 GLN A C 1
ATOM 597 O O . GLN A 1 80 ? 10.823 4.353 -5.064 1.00 96.38 80 GLN A O 1
ATOM 602 N N . ILE A 1 81 ? 9.233 2.965 -4.313 1.00 95.25 81 ILE A N 1
ATOM 603 C CA . ILE A 1 81 ? 9.186 2.139 -5.530 1.00 95.25 81 ILE A CA 1
ATOM 604 C C . ILE A 1 81 ? 8.804 2.992 -6.742 1.00 95.25 81 ILE A C 1
ATOM 606 O O . ILE A 1 81 ? 9.471 2.919 -7.764 1.00 95.25 81 ILE A O 1
ATOM 610 N N . SER A 1 82 ? 7.769 3.828 -6.621 1.00 93.75 82 SER A N 1
ATOM 611 C CA . SER A 1 82 ? 7.330 4.703 -7.718 1.00 93.75 82 SER A CA 1
ATOM 612 C C . SER A 1 82 ? 8.398 5.734 -8.105 1.00 93.75 82 SER A C 1
ATOM 614 O O . SER A 1 82 ? 8.580 6.019 -9.286 1.00 93.75 82 SER A O 1
ATOM 616 N N . ASP A 1 83 ? 9.097 6.289 -7.113 1.00 95.69 83 ASP A N 1
ATOM 617 C CA . ASP A 1 83 ? 10.178 7.253 -7.328 1.00 95.69 83 ASP A CA 1
ATOM 618 C C . ASP A 1 83 ? 11.361 6.570 -8.050 1.00 95.69 83 ASP A C 1
ATOM 620 O O . ASP A 1 83 ? 11.825 7.062 -9.080 1.00 95.69 83 ASP A O 1
ATOM 624 N N . LEU A 1 84 ? 11.768 5.378 -7.591 1.00 95.81 84 LEU A N 1
ATOM 625 C CA . LEU A 1 84 ? 12.820 4.565 -8.215 1.00 95.81 84 LEU A CA 1
ATOM 626 C C . LEU A 1 84 ? 12.452 4.099 -9.628 1.00 95.81 84 LEU A C 1
ATOM 628 O O . LEU A 1 84 ? 13.311 4.083 -10.503 1.00 95.81 84 LEU A O 1
ATO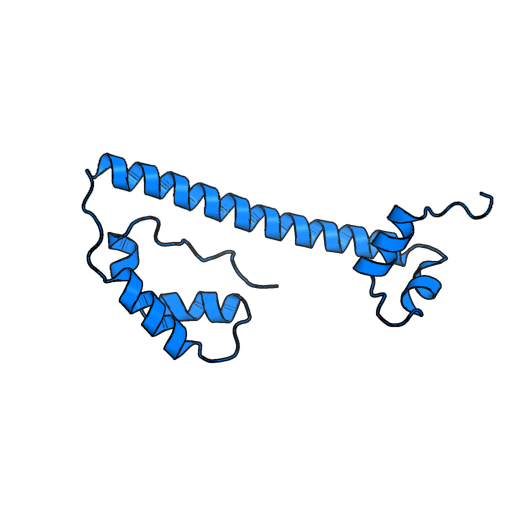M 632 N N . GLU A 1 85 ? 11.192 3.737 -9.879 1.00 95.25 85 GLU A N 1
ATOM 633 C CA . GLU A 1 85 ? 10.704 3.422 -11.227 1.00 95.25 85 GLU A CA 1
ATOM 634 C C . GLU A 1 85 ? 10.877 4.618 -12.178 1.00 95.25 85 GLU A C 1
ATOM 636 O O . GLU A 1 85 ? 11.261 4.431 -13.333 1.00 95.25 85 GLU A O 1
ATOM 641 N N . GLY A 1 86 ? 10.630 5.843 -11.700 1.00 94.50 86 GLY A N 1
ATOM 642 C CA . GLY A 1 86 ? 10.813 7.071 -12.477 1.00 94.50 86 GLY A CA 1
ATOM 643 C C . GLY A 1 86 ? 12.280 7.390 -12.778 1.00 94.50 86 GLY A C 1
ATOM 644 O O . GLY A 1 86 ? 12.621 7.722 -13.918 1.00 94.50 86 GLY A O 1
ATOM 645 N N . GLU A 1 87 ? 13.159 7.253 -11.783 1.00 95.38 87 GLU A N 1
ATOM 646 C CA . GLU A 1 87 ? 14.608 7.406 -11.971 1.00 95.38 87 GLU A CA 1
ATOM 647 C C . GLU A 1 87 ? 15.157 6.347 -12.933 1.00 95.38 87 GLU A C 1
ATOM 649 O O . GLU A 1 87 ? 15.857 6.679 -13.893 1.00 95.38 87 GLU A O 1
ATOM 654 N N . LEU A 1 88 ? 14.771 5.082 -12.739 1.00 94.62 88 LEU A N 1
ATOM 655 C CA . LEU A 1 88 ? 15.138 3.974 -13.617 1.00 94.62 88 LEU A CA 1
ATOM 656 C C . LEU A 1 88 ? 14.708 4.239 -15.059 1.00 94.62 88 LEU A C 1
ATOM 658 O O . LEU A 1 88 ? 15.509 4.049 -15.971 1.00 94.62 88 LEU A O 1
ATOM 662 N N . ALA A 1 89 ? 13.466 4.684 -15.271 1.00 93.44 89 ALA A N 1
ATOM 663 C CA . ALA A 1 89 ? 12.959 4.998 -16.600 1.00 93.44 89 ALA A CA 1
ATOM 664 C C . ALA A 1 89 ? 13.771 6.112 -17.266 1.00 93.44 89 ALA A C 1
ATOM 666 O O . ALA A 1 89 ? 14.209 5.948 -18.402 1.00 93.44 89 ALA A O 1
ATOM 667 N N . THR A 1 90 ? 14.039 7.194 -16.528 1.00 94.12 90 THR A N 1
ATOM 668 C CA . THR A 1 90 ? 14.841 8.324 -17.014 1.00 94.12 90 THR A CA 1
ATOM 669 C C . THR A 1 90 ? 16.230 7.863 -17.447 1.00 94.12 90 THR A C 1
ATOM 671 O O . THR A 1 90 ? 16.673 8.183 -18.545 1.00 94.12 90 THR A O 1
ATOM 674 N N . HIS A 1 91 ? 16.919 7.076 -16.619 1.00 92.06 91 HIS A N 1
ATOM 675 C CA . HIS A 1 91 ? 18.256 6.591 -16.951 1.00 92.06 91 HIS A CA 1
ATOM 676 C C . HIS A 1 91 ? 18.246 5.588 -18.104 1.00 92.06 91 HIS A C 1
ATOM 678 O O . HIS A 1 91 ? 19.064 5.701 -19.016 1.00 92.06 91 HIS A O 1
ATOM 684 N N . PHE A 1 92 ? 17.312 4.638 -18.096 1.00 92.38 92 PHE A N 1
ATOM 685 C CA . PHE A 1 92 ? 17.215 3.623 -19.138 1.00 92.38 92 PHE A CA 1
ATOM 686 C C . PHE A 1 92 ? 16.942 4.239 -20.511 1.00 92.38 92 PHE A C 1
ATOM 688 O O . PHE A 1 92 ? 17.632 3.901 -21.463 1.00 92.38 92 PHE A O 1
ATOM 695 N N . GLU A 1 93 ? 16.002 5.181 -20.620 1.00 90.19 93 GLU A N 1
ATOM 696 C CA . GLU A 1 93 ? 15.649 5.807 -21.902 1.00 90.19 93 GLU A CA 1
ATOM 697 C C . GLU A 1 93 ? 16.774 6.666 -22.499 1.00 90.19 93 GLU A C 1
ATOM 699 O O . GLU A 1 93 ? 16.789 6.887 -23.706 1.00 90.19 93 GLU A O 1
ATOM 704 N N . THR A 1 94 ? 17.746 7.119 -21.699 1.00 90.50 94 THR A N 1
ATOM 705 C CA . THR A 1 94 ? 18.919 7.844 -22.228 1.00 90.50 94 THR A CA 1
ATOM 706 C C . THR A 1 94 ? 19.967 6.934 -22.866 1.00 90.50 94 THR A C 1
ATOM 708 O O . THR A 1 94 ? 20.930 7.430 -23.457 1.00 90.50 94 THR A O 1
ATOM 711 N N . ARG A 1 95 ? 19.823 5.609 -22.744 1.00 85.44 95 ARG A N 1
ATOM 712 C CA . ARG A 1 95 ? 20.830 4.678 -23.241 1.00 85.44 95 ARG A CA 1
ATOM 713 C C . ARG A 1 95 ? 20.725 4.442 -24.751 1.00 85.44 95 ARG A C 1
ATOM 715 O O . ARG A 1 95 ? 19.614 4.313 -25.263 1.00 85.44 95 ARG A O 1
ATOM 722 N N . PRO A 1 96 ? 21.861 4.290 -25.462 1.00 87.56 96 PRO A N 1
ATOM 723 C CA . PRO A 1 96 ? 21.866 4.086 -26.915 1.00 87.56 96 PRO A CA 1
ATOM 724 C C . PRO A 1 96 ? 21.092 2.847 -27.386 1.00 87.56 96 PRO A C 1
ATOM 726 O O . PRO A 1 96 ? 20.575 2.815 -28.497 1.00 87.56 96 PRO A O 1
ATOM 729 N N . ASP A 1 97 ? 21.033 1.819 -26.546 1.00 87.62 97 ASP A N 1
ATOM 730 C CA . ASP A 1 97 ? 20.436 0.513 -26.807 1.00 87.62 97 ASP A CA 1
ATOM 731 C C . ASP A 1 97 ? 18.996 0.379 -26.283 1.00 87.62 97 ASP A C 1
ATOM 733 O O . ASP A 1 97 ? 18.344 -0.637 -26.530 1.00 87.62 97 ASP A O 1
ATOM 737 N N . ALA A 1 98 ? 18.450 1.402 -25.617 1.00 90.44 98 ALA A N 1
ATOM 738 C CA . ALA A 1 98 ? 17.118 1.357 -25.011 1.00 90.44 98 ALA A CA 1
ATOM 739 C C . ALA A 1 98 ? 16.011 1.004 -26.021 1.00 90.44 98 ALA A C 1
ATOM 741 O O . ALA A 1 98 ? 15.127 0.193 -25.726 1.00 90.44 98 ALA A O 1
ATOM 742 N N . ASP A 1 99 ? 16.089 1.559 -27.233 1.00 89.88 99 ASP A N 1
ATOM 743 C CA . ASP A 1 99 ? 15.132 1.292 -28.311 1.00 89.88 99 ASP A CA 1
ATOM 744 C C . ASP A 1 99 ? 15.201 -0.157 -28.810 1.00 89.88 99 ASP A C 1
ATOM 746 O O . ASP A 1 99 ? 14.171 -0.744 -29.151 1.00 89.88 99 ASP A O 1
ATOM 750 N N . ILE A 1 100 ? 16.389 -0.773 -28.785 1.00 90.44 100 ILE A N 1
ATOM 751 C CA . ILE A 1 100 ? 16.567 -2.184 -29.146 1.00 90.44 100 ILE A CA 1
ATOM 752 C C . ILE A 1 100 ? 15.813 -3.052 -28.141 1.00 90.44 100 ILE A C 1
ATOM 754 O O . ILE A 1 100 ? 14.981 -3.867 -28.541 1.00 90.44 100 ILE A O 1
ATOM 758 N N . TYR A 1 101 ? 16.021 -2.833 -26.841 1.00 89.81 101 TYR A N 1
ATOM 759 C CA . TYR A 1 101 ? 15.298 -3.567 -25.802 1.00 89.81 101 TYR A CA 1
ATOM 760 C C . TYR A 1 101 ? 13.785 -3.360 -25.899 1.00 89.81 101 TYR A C 1
ATOM 762 O O . TYR A 1 101 ? 13.035 -4.329 -25.818 1.00 89.81 101 TYR A O 1
ATOM 770 N N . ARG A 1 102 ? 13.321 -2.125 -26.126 1.00 92.00 102 ARG A N 1
ATOM 771 C CA . ARG A 1 102 ? 11.886 -1.812 -26.238 1.00 92.00 102 ARG A CA 1
ATOM 772 C C . ARG A 1 102 ? 11.223 -2.360 -27.498 1.00 92.00 102 ARG A C 1
ATOM 774 O O . ARG A 1 102 ? 10.001 -2.500 -27.522 1.00 92.00 102 ARG A O 1
ATOM 781 N N . SER A 1 103 ? 12.002 -2.658 -28.536 1.00 92.50 103 SER A N 1
ATOM 782 C CA . SER A 1 103 ? 11.492 -3.303 -29.748 1.00 92.50 103 SER A CA 1
ATOM 783 C C . SER A 1 103 ? 11.106 -4.770 -29.519 1.00 92.50 103 SER A C 1
ATOM 785 O O . SER A 1 103 ? 10.300 -5.319 -30.274 1.00 92.50 103 SER A O 1
ATOM 787 N N . LEU A 1 104 ? 11.641 -5.408 -28.467 1.00 92.38 104 LEU A N 1
ATOM 788 C CA . LEU A 1 104 ? 11.356 -6.805 -28.161 1.00 92.38 104 LEU A CA 1
ATOM 789 C C . LEU A 1 104 ? 9.942 -6.955 -27.563 1.00 92.38 104 LEU A C 1
ATOM 791 O O . LEU A 1 104 ? 9.597 -6.269 -26.594 1.00 92.38 104 LEU A O 1
ATOM 795 N N . PRO A 1 105 ? 9.105 -7.872 -28.088 1.00 94.06 105 PRO A N 1
ATOM 796 C CA . PRO A 1 105 ? 7.755 -8.086 -27.580 1.00 94.06 105 PRO A CA 1
ATOM 797 C C . PRO A 1 105 ? 7.737 -8.383 -26.076 1.00 94.06 105 PRO A C 1
ATOM 799 O O . PRO A 1 105 ? 8.393 -9.305 -25.600 1.00 94.06 105 PRO A O 1
ATOM 802 N N . GLY A 1 106 ? 6.952 -7.608 -25.327 1.00 91.56 106 GLY A N 1
ATOM 803 C CA . GLY A 1 106 ? 6.818 -7.758 -23.875 1.00 91.56 106 GLY A CA 1
ATOM 804 C C . GLY A 1 106 ? 7.879 -7.029 -23.042 1.00 91.56 106 GLY A C 1
ATOM 805 O O . GLY A 1 106 ? 7.706 -6.946 -21.827 1.00 91.56 106 GLY A O 1
ATOM 806 N N . LEU A 1 107 ? 8.919 -6.441 -23.648 1.00 92.94 107 LEU A N 1
ATOM 807 C CA . LEU A 1 107 ? 9.919 -5.637 -22.937 1.00 92.94 107 LEU A CA 1
ATOM 808 C C . LEU A 1 107 ? 9.535 -4.151 -22.903 1.00 92.94 107 LEU A C 1
ATOM 810 O O . LEU A 1 107 ? 9.929 -3.347 -23.742 1.00 92.94 107 LEU A O 1
ATOM 814 N N . GLY A 1 108 ? 8.772 -3.766 -21.879 1.00 91.00 108 GLY A N 1
ATOM 815 C CA . GLY A 1 108 ? 8.625 -2.356 -21.501 1.00 91.00 108 GLY A CA 1
ATOM 816 C C . GLY A 1 108 ? 9.868 -1.817 -20.779 1.00 91.00 108 GLY A C 1
ATOM 817 O O . GLY A 1 108 ? 10.773 -2.578 -20.453 1.00 91.00 108 GLY A O 1
ATOM 818 N N . VAL A 1 109 ? 9.876 -0.521 -20.453 1.00 93.31 109 VAL A N 1
ATOM 819 C CA . VAL A 1 109 ? 11.002 0.181 -19.796 1.00 93.31 109 VAL A CA 1
ATOM 820 C C . VAL A 1 109 ? 11.567 -0.579 -18.589 1.00 93.31 109 VAL A C 1
ATOM 822 O O . VAL A 1 109 ? 12.758 -0.860 -18.542 1.00 93.31 109 VAL A O 1
ATOM 825 N N . ILE A 1 110 ? 10.709 -0.986 -17.648 1.00 93.25 110 ILE A N 1
ATOM 826 C CA . ILE A 1 110 ? 11.144 -1.678 -16.424 1.00 93.25 110 ILE A CA 1
ATOM 827 C C . ILE A 1 110 ? 11.793 -3.032 -16.733 1.00 93.25 110 ILE A C 1
ATOM 829 O O . ILE A 1 110 ? 12.824 -3.379 -16.161 1.00 93.25 110 ILE A O 1
ATOM 833 N N . LEU A 1 111 ? 11.197 -3.808 -17.642 1.00 93.19 111 LEU A N 1
ATOM 834 C CA . LEU A 1 111 ? 11.699 -5.143 -17.953 1.00 93.19 111 LEU A CA 1
ATOM 835 C C . LEU A 1 111 ? 12.961 -5.079 -18.822 1.00 93.19 111 LEU A C 1
ATOM 837 O O . LEU A 1 111 ? 13.883 -5.851 -18.584 1.00 93.19 111 LEU A O 1
ATOM 841 N N . GLY A 1 112 ? 13.039 -4.131 -19.759 1.00 93.00 112 GLY A N 1
ATOM 842 C CA . GLY A 1 112 ? 14.246 -3.855 -20.540 1.00 93.00 112 GLY A CA 1
ATOM 843 C C . GLY A 1 112 ? 15.416 -3.424 -19.656 1.00 93.00 112 GLY A C 1
ATOM 844 O O . GLY A 1 112 ? 16.499 -3.995 -19.759 1.00 93.00 112 GLY A O 1
ATOM 845 N N . ALA A 1 113 ? 15.181 -2.506 -18.714 1.00 93.06 113 ALA A N 1
ATOM 846 C CA . ALA A 1 113 ? 16.201 -2.076 -17.761 1.00 93.06 113 ALA A CA 1
ATOM 847 C C . ALA A 1 113 ? 16.677 -3.219 -16.850 1.00 93.06 113 ALA A C 1
ATOM 849 O O . ALA A 1 113 ? 17.870 -3.330 -16.573 1.00 93.06 113 ALA A O 1
ATOM 850 N N . ARG A 1 114 ? 15.770 -4.114 -16.428 1.00 92.50 114 ARG A N 1
ATOM 851 C CA . ARG A 1 114 ? 16.154 -5.332 -15.698 1.00 92.50 114 ARG A CA 1
ATOM 852 C C . ARG A 1 114 ? 17.039 -6.237 -16.550 1.00 92.50 114 ARG A C 1
ATOM 854 O O . ARG A 1 114 ? 18.073 -6.663 -16.063 1.00 92.50 114 ARG A O 1
ATOM 861 N N . VAL A 1 115 ? 16.649 -6.535 -17.791 1.00 91.25 115 VAL A N 1
ATOM 862 C CA . VAL A 1 115 ? 17.451 -7.381 -18.694 1.00 91.25 115 VAL A CA 1
ATOM 863 C C . VAL A 1 115 ? 18.864 -6.812 -18.832 1.00 91.25 115 VAL A C 1
ATOM 865 O O . VAL A 1 115 ? 19.830 -7.545 -18.648 1.00 91.25 115 VAL A O 1
ATOM 868 N N . LEU A 1 116 ? 18.991 -5.505 -19.062 1.00 89.00 116 LEU A N 1
ATOM 869 C CA . LEU A 1 116 ? 20.290 -4.837 -19.121 1.00 89.00 116 LEU A CA 1
ATOM 870 C C . LEU A 1 116 ? 21.100 -5.003 -17.821 1.00 89.00 1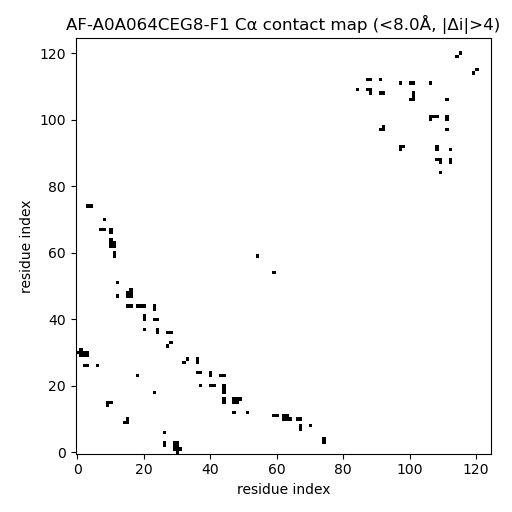16 LEU A C 1
ATOM 872 O O . LEU A 1 116 ? 22.285 -5.309 -17.873 1.00 89.00 116 LEU A O 1
ATOM 876 N N . GLY A 1 117 ? 20.469 -4.849 -16.654 1.00 88.62 117 GLY A N 1
ATOM 877 C CA . GLY A 1 117 ? 21.136 -5.032 -15.360 1.00 88.62 117 GLY A CA 1
ATOM 878 C C . GLY A 1 117 ? 21.574 -6.474 -15.066 1.00 88.62 117 GLY A C 1
ATOM 879 O O . GLY A 1 117 ? 22.579 -6.674 -14.391 1.00 88.62 117 GLY A O 1
ATOM 880 N N . GLU A 1 118 ? 20.844 -7.472 -15.570 1.00 90.19 118 GLU A N 1
ATOM 881 C CA . GLU A 1 118 ? 21.144 -8.899 -15.365 1.00 90.19 118 GLU A CA 1
ATOM 882 C C . GLU A 1 118 ? 22.247 -9.406 -16.306 1.00 90.19 118 GLU A C 1
ATOM 884 O O . GLU A 1 118 ? 23.100 -10.195 -15.899 1.00 90.19 118 GLU A O 1
ATOM 889 N N . PHE A 1 119 ? 22.237 -8.971 -17.571 1.00 86.31 119 PHE A N 1
ATOM 890 C CA . PHE A 1 119 ? 23.196 -9.436 -18.581 1.00 86.31 119 PHE A CA 1
ATOM 891 C C . PHE A 1 119 ? 24.427 -8.530 -18.721 1.00 86.31 119 PHE A C 1
ATOM 893 O O . PHE A 1 119 ? 25.467 -8.995 -19.189 1.00 86.31 119 PHE A O 1
ATOM 900 N N . GLY A 1 120 ? 24.335 -7.279 -18.268 1.00 82.69 120 GLY A N 1
ATOM 901 C CA . GLY A 1 120 ? 25.362 -6.257 -18.448 1.00 82.69 120 GLY A CA 1
ATOM 902 C C . GLY A 1 120 ? 25.240 -5.516 -19.782 1.00 82.69 120 GLY A C 1
ATOM 903 O O . GLY A 1 120 ? 24.485 -5.908 -20.671 1.00 82.69 120 GLY A O 1
ATOM 904 N N . ASP A 1 121 ? 25.993 -4.424 -19.900 1.00 79.31 121 ASP A N 1
ATOM 905 C CA . ASP A 1 121 ? 25.945 -3.465 -21.008 1.00 79.31 121 ASP A CA 1
ATOM 906 C C . ASP A 1 121 ? 27.294 -3.287 -21.733 1.00 79.31 121 ASP A C 1
ATOM 908 O O . ASP A 1 121 ? 27.443 -2.362 -22.530 1.00 79.31 121 ASP A O 1
ATOM 912 N N . ASP A 1 122 ? 28.282 -4.147 -21.454 1.00 81.88 122 ASP A N 1
ATOM 913 C CA . ASP A 1 122 ? 29.612 -4.103 -22.074 1.00 81.88 122 ASP A CA 1
ATOM 914 C C . ASP A 1 122 ? 29.572 -4.688 -23.500 1.00 81.88 122 ASP A C 1
ATOM 916 O O . ASP A 1 122 ? 29.374 -5.896 -23.658 1.00 81.88 122 ASP A O 1
ATOM 920 N N . PRO A 1 123 ? 29.788 -3.873 -24.551 1.00 72.50 123 PRO A N 1
ATOM 921 C CA . PRO A 1 123 ? 29.741 -4.345 -25.931 1.00 72.50 123 PRO A CA 1
ATOM 922 C C . PRO A 1 123 ? 30.957 -5.197 -26.334 1.00 72.50 123 PRO A C 1
ATOM 924 O O . PRO A 1 123 ? 30.946 -5.762 -27.426 1.00 72.50 123 PRO A O 1
ATOM 927 N N . ASN A 1 124 ? 32.008 -5.271 -25.505 1.00 79.81 124 ASN A N 1
ATOM 928 C CA . ASN A 1 124 ? 33.277 -5.936 -25.824 1.00 79.81 124 ASN A CA 1
ATOM 929 C C . ASN A 1 124 ? 33.590 -7.150 -24.930 1.00 79.81 124 ASN A C 1
ATOM 931 O O . ASN A 1 124 ? 34.735 -7.614 -24.926 1.00 79.81 124 ASN A O 1
ATOM 935 N N . ARG A 1 125 ? 32.614 -7.640 -24.160 1.00 65.50 125 ARG A N 1
ATOM 936 C CA . ARG A 1 125 ? 32.781 -8.797 -23.271 1.00 65.50 125 ARG A CA 1
ATOM 937 C C . ARG A 1 125 ? 32.507 -10.135 -23.953 1.00 65.50 125 ARG A C 1
ATOM 939 O O . ARG A 1 125 ? 31.594 -10.205 -24.801 1.00 65.50 125 ARG A O 1
#

Sequence (125 aa):
MARWRSWAAPPTPEQGARLSLSKISAPLKGAGRQRNIDTRARDIQAALRTQHLAVPAAVTAAFGATTNAAVHVIADLNRQISDLEGELATHFETRPDADIYRSLPGLGVILGARVLGEFGDDPNR

Solvent-accessible surface area (backbone atoms only — not comparable to full-atom values): 7308 Å² total; per-residue (Å²): 133,56,70,63,90,75,70,77,72,58,49,36,66,73,53,36,45,67,56,49,57,68,67,49,34,49,57,46,46,37,66,65,54,86,70,66,50,68,61,52,20,49,54,52,47,53,64,36,56,48,93,68,87,87,65,60,68,71,54,48,50,51,54,16,52,53,48,48,52,52,52,50,52,54,54,48,50,56,48,51,50,55,53,50,51,52,52,50,44,58,58,40,67,72,40,95,59,38,65,63,40,52,68,40,89,89,24,48,67,71,54,30,47,47,51,41,70,76,74,53,84,69,92,88,116

Mean predicted aligned error: 6.31 Å

Radius of gyration: 21.77 Å; Cα contacts (8 Å, |Δi|>4): 77; chains: 1; bounding box: 54×20×58 Å

Organism: NCBI:txid1440774

pLDDT: mean 89.14, std 11.09, range [45.22, 98.31]